Protein AF-A0A543BTP3-F1 (afdb_monomer_lite)

Organism: NCBI:txid1490222

Sequence (171 aa):
MMMDMTSGVTAIPPWQAMTEEQVDRWEEVLSTLAGMVPSDAARVVVDGERAHATVADRLAVRLEAAGRPCTRVACDAPVPEMPGTLTLADGHPAAGAWDVTIWLRTSQPASQDAEHDADIVLDLHDGTWPMIRHVALRLAGAGDWYVAESRAFFAAPERPRAPDPAPPREP

pLDDT: mean 80.27, std 15.24, range [37.66, 96.69]

Structure (mmCIF, N/CA/C/O backbone):
data_AF-A0A543BTP3-F1
#
_entry.id   AF-A0A543BTP3-F1
#
loop_
_atom_site.group_PDB
_atom_site.id
_atom_site.type_symbol
_atom_site.label_atom_id
_atom_site.label_alt_id
_atom_site.label_comp_id
_atom_site.label_asym_id
_atom_site.label_entity_id
_atom_site.label_seq_id
_atom_site.pdbx_PDB_ins_code
_atom_site.Cartn_x
_atom_site.Cartn_y
_atom_site.Cartn_z
_atom_site.occupancy
_atom_site.B_iso_or_equiv
_atom_site.auth_seq_id
_atom_site.auth_comp_id
_atom_site.auth_asym_id
_atom_site.auth_atom_id
_atom_site.pdbx_PDB_model_num
ATOM 1 N N . MET A 1 1 ? 24.582 -6.717 -35.047 1.00 44.38 1 MET A N 1
ATOM 2 C CA . MET A 1 1 ? 24.650 -5.882 -33.833 1.00 44.38 1 MET A CA 1
ATOM 3 C C . MET A 1 1 ? 23.212 -5.558 -33.462 1.00 44.38 1 MET A C 1
ATOM 5 O O . MET A 1 1 ? 22.633 -4.651 -34.040 1.00 44.38 1 MET A O 1
ATOM 9 N N . MET A 1 2 ? 22.581 -6.427 -32.668 1.00 37.66 2 MET A N 1
ATOM 10 C CA . MET A 1 2 ? 21.205 -6.222 -32.206 1.00 37.66 2 MET A CA 1
ATOM 11 C C . MET A 1 2 ? 21.243 -5.163 -31.111 1.00 37.66 2 MET A C 1
ATOM 13 O O . MET A 1 2 ? 22.028 -5.286 -30.175 1.00 37.66 2 MET A O 1
ATOM 17 N N . MET A 1 3 ? 20.445 -4.111 -31.268 1.00 38.62 3 MET A N 1
ATOM 18 C CA . MET A 1 3 ? 20.176 -3.180 -30.185 1.00 38.62 3 MET A CA 1
ATOM 19 C C . MET A 1 3 ? 19.330 -3.915 -29.151 1.00 38.62 3 MET A C 1
ATOM 21 O O . MET A 1 3 ? 18.193 -4.291 -29.429 1.00 38.62 3 MET A O 1
ATOM 25 N N . ASP A 1 4 ? 19.927 -4.141 -27.988 1.00 40.22 4 ASP A N 1
ATOM 26 C CA . ASP A 1 4 ? 19.246 -4.542 -26.767 1.00 40.22 4 ASP A CA 1
ATOM 27 C C . ASP A 1 4 ? 18.282 -3.405 -26.396 1.00 40.22 4 ASP A C 1
ATOM 29 O O . ASP A 1 4 ? 18.662 -2.402 -25.787 1.00 40.22 4 ASP A O 1
ATOM 33 N N . MET A 1 5 ? 17.040 -3.496 -26.875 1.00 39.69 5 MET A N 1
ATOM 34 C CA . MET A 1 5 ? 15.942 -2.679 -26.374 1.00 39.69 5 MET A CA 1
ATOM 35 C C . MET A 1 5 ? 15.597 -3.217 -24.989 1.00 39.69 5 MET A C 1
ATOM 37 O O . MET A 1 5 ? 14.630 -3.954 -24.815 1.00 39.69 5 MET A O 1
ATOM 41 N N . THR A 1 6 ? 16.406 -2.852 -23.997 1.00 43.91 6 THR A N 1
ATOM 42 C CA . THR A 1 6 ? 16.012 -2.898 -22.592 1.00 43.91 6 THR A CA 1
ATOM 43 C C . THR A 1 6 ? 14.847 -1.926 -22.440 1.00 43.91 6 THR A C 1
ATOM 45 O O . THR A 1 6 ? 15.019 -0.750 -22.132 1.00 43.91 6 THR A O 1
ATOM 48 N N . SER A 1 7 ? 13.635 -2.400 -22.749 1.00 45.19 7 SER A N 1
ATOM 49 C CA . SER A 1 7 ? 12.392 -1.746 -22.364 1.00 45.19 7 SER A CA 1
ATOM 50 C C . SER A 1 7 ? 12.517 -1.434 -20.882 1.00 45.19 7 SER A C 1
ATOM 52 O O . SER A 1 7 ? 12.580 -2.351 -20.066 1.00 45.19 7 SER A O 1
ATOM 54 N N . GLY A 1 8 ? 12.673 -0.146 -20.572 1.00 45.53 8 GLY A N 1
ATOM 55 C CA . GLY A 1 8 ? 12.966 0.353 -19.238 1.00 45.53 8 GLY A CA 1
ATOM 56 C C . GLY A 1 8 ? 11.925 -0.155 -18.258 1.00 45.53 8 GLY A C 1
ATOM 57 O O . GLY A 1 8 ? 10.799 0.332 -18.212 1.00 45.53 8 GLY A O 1
ATOM 58 N N . VAL A 1 9 ? 12.309 -1.176 -17.505 1.00 50.50 9 VAL A N 1
ATOM 59 C CA . VAL A 1 9 ? 11.589 -1.632 -16.329 1.00 50.50 9 VAL A CA 1
ATOM 60 C C . VAL A 1 9 ? 11.863 -0.576 -15.272 1.00 50.50 9 VAL A C 1
ATOM 62 O O . VAL A 1 9 ? 12.983 -0.489 -14.769 1.00 50.50 9 VAL A O 1
ATOM 65 N N . THR A 1 10 ? 10.881 0.268 -14.973 1.00 60.03 10 THR A N 1
ATOM 66 C CA . THR A 1 10 ? 11.040 1.298 -13.944 1.00 60.03 10 THR A CA 1
ATOM 67 C C . THR A 1 10 ? 11.037 0.615 -12.579 1.00 60.03 10 THR A C 1
ATOM 69 O O . THR A 1 10 ? 9.986 0.359 -11.998 1.00 60.03 10 THR A O 1
ATOM 72 N N . ALA A 1 11 ? 12.218 0.254 -12.077 1.00 78.69 11 ALA A N 1
ATOM 73 C CA . ALA A 1 11 ? 12.381 -0.133 -10.682 1.00 78.69 11 ALA A CA 1
ATOM 74 C C . ALA A 1 11 ? 11.882 1.012 -9.788 1.00 78.69 11 ALA A C 1
ATOM 76 O O . ALA A 1 11 ? 12.130 2.176 -10.100 1.00 78.69 11 ALA A O 1
ATOM 77 N N . ILE A 1 12 ? 11.197 0.696 -8.685 1.00 87.62 12 ILE A N 1
ATOM 78 C CA . ILE A 1 12 ? 10.823 1.707 -7.689 1.00 87.62 12 ILE A CA 1
ATOM 79 C C . ILE A 1 12 ? 12.124 2.273 -7.100 1.00 87.62 12 ILE A C 1
ATOM 81 O O . ILE A 1 12 ? 12.879 1.510 -6.487 1.00 87.62 12 ILE A O 1
ATOM 85 N N . PRO A 1 13 ? 12.422 3.574 -7.262 1.00 89.12 13 PRO A N 1
ATOM 86 C CA . PRO A 1 13 ? 13.624 4.134 -6.674 1.00 89.12 13 PRO A CA 1
ATOM 87 C C . PRO A 1 13 ? 13.525 4.176 -5.140 1.00 89.12 13 PRO A C 1
ATOM 89 O O . PRO A 1 13 ? 12.427 4.192 -4.568 1.00 89.12 13 PRO A O 1
ATOM 92 N N . PRO A 1 14 ? 14.665 4.200 -4.432 1.00 91.81 14 PRO A N 1
ATOM 93 C CA . PRO A 1 14 ? 14.660 4.472 -3.001 1.00 91.81 14 PRO A CA 1
ATOM 94 C C . PRO A 1 14 ? 14.106 5.881 -2.736 1.00 91.81 14 PRO A C 1
ATOM 96 O O . PRO A 1 14 ? 14.248 6.771 -3.575 1.00 91.81 14 PRO A O 1
ATOM 99 N N . TRP A 1 15 ? 13.509 6.097 -1.561 1.00 91.88 15 TRP A N 1
ATOM 100 C CA . TRP A 1 15 ? 12.876 7.372 -1.192 1.00 91.88 15 TRP A CA 1
ATOM 101 C C . TRP A 1 15 ? 13.794 8.586 -1.382 1.00 91.88 15 TRP A C 1
ATOM 103 O O . TRP A 1 15 ? 13.352 9.634 -1.828 1.00 91.88 15 TRP A O 1
ATOM 113 N N . GLN A 1 16 ? 15.092 8.432 -1.113 1.00 93.88 16 GLN A N 1
ATOM 114 C CA . GLN A 1 16 ? 16.085 9.507 -1.214 1.00 93.88 16 GLN A CA 1
ATOM 115 C C . GLN A 1 16 ? 16.365 9.960 -2.656 1.00 93.88 16 GLN A C 1
ATOM 117 O O . GLN A 1 16 ? 17.008 10.986 -2.855 1.00 93.88 16 GLN A O 1
ATOM 122 N N . ALA A 1 17 ? 15.943 9.179 -3.652 1.00 92.44 17 ALA A N 1
ATOM 123 C CA . ALA A 1 17 ? 16.086 9.501 -5.069 1.00 92.44 17 ALA A CA 1
ATOM 124 C C . ALA A 1 17 ? 14.788 10.051 -5.691 1.00 92.44 17 ALA A C 1
ATOM 126 O O . ALA A 1 17 ? 14.780 10.364 -6.880 1.00 92.44 17 ALA A O 1
ATOM 127 N N . MET A 1 18 ? 13.706 10.142 -4.913 1.00 93.94 18 MET A N 1
ATOM 128 C CA . MET A 1 18 ? 12.424 10.703 -5.339 1.00 93.94 18 MET A CA 1
ATOM 129 C C . MET A 1 18 ? 12.366 12.208 -5.048 1.00 93.94 18 MET A C 1
ATOM 131 O O . MET A 1 18 ? 12.991 12.695 -4.104 1.00 93.94 18 MET A O 1
ATOM 135 N N . THR A 1 19 ? 11.612 12.949 -5.858 1.00 95.06 19 THR A N 1
ATOM 136 C CA . THR A 1 19 ? 11.225 14.329 -5.537 1.00 95.06 19 THR A CA 1
ATOM 137 C C . THR A 1 19 ? 10.228 14.344 -4.378 1.00 95.06 19 THR A C 1
ATOM 139 O O . THR A 1 19 ? 9.576 13.338 -4.112 1.00 95.06 19 THR A O 1
ATOM 142 N N . GLU A 1 20 ? 10.067 15.488 -3.711 1.00 93.44 20 GLU A N 1
ATOM 143 C CA . GLU A 1 20 ? 9.066 15.643 -2.641 1.00 93.44 20 GLU A CA 1
ATOM 144 C C . GLU A 1 20 ? 7.659 15.275 -3.131 1.00 93.44 20 GLU A C 1
ATOM 146 O O . GLU A 1 20 ? 6.978 14.482 -2.497 1.00 93.44 20 GLU A O 1
ATOM 151 N N . GLU A 1 21 ? 7.276 15.725 -4.327 1.00 92.44 21 GLU A N 1
ATOM 152 C CA . GLU A 1 21 ? 5.978 15.397 -4.931 1.00 92.44 21 GLU A CA 1
ATOM 153 C C . GLU A 1 21 ? 5.789 13.887 -5.167 1.00 92.44 21 GLU A C 1
ATOM 155 O O . GLU A 1 21 ? 4.712 13.339 -4.939 1.00 92.44 21 GLU A O 1
ATOM 160 N N . GLN A 1 22 ? 6.843 13.184 -5.593 1.00 93.31 22 GLN A N 1
ATOM 161 C CA . GLN A 1 22 ? 6.810 11.729 -5.767 1.00 93.31 22 GLN A CA 1
ATOM 162 C C . GLN A 1 22 ? 6.705 11.003 -4.420 1.00 93.31 22 GLN A C 1
ATOM 164 O O . GLN A 1 22 ? 6.011 9.988 -4.323 1.00 93.31 22 GLN A O 1
ATOM 169 N N . VAL A 1 23 ? 7.382 11.509 -3.383 1.00 95.38 23 VAL A N 1
ATOM 170 C CA . VAL A 1 23 ? 7.271 10.983 -2.017 1.00 95.38 23 VAL A CA 1
ATOM 171 C C . VAL A 1 23 ? 5.849 11.176 -1.496 1.00 95.38 23 VAL A C 1
ATOM 173 O O . VAL A 1 23 ? 5.226 10.190 -1.104 1.00 95.38 23 VAL A O 1
ATOM 176 N N . ASP A 1 24 ? 5.311 12.393 -1.580 1.00 94.06 24 ASP A N 1
ATOM 177 C CA . ASP A 1 24 ? 3.950 12.733 -1.153 1.00 94.06 24 ASP A CA 1
ATOM 178 C C . ASP A 1 24 ? 2.918 11.839 -1.844 1.00 94.06 24 ASP A C 1
ATOM 180 O O . ASP A 1 24 ? 2.017 11.289 -1.203 1.00 94.06 24 ASP A O 1
ATOM 184 N N . ARG A 1 25 ? 3.083 11.617 -3.154 1.00 94.12 25 ARG A N 1
ATOM 185 C CA . ARG A 1 25 ? 2.191 10.745 -3.916 1.00 94.12 25 ARG A CA 1
ATOM 186 C C . ARG A 1 25 ? 2.225 9.306 -3.410 1.00 94.12 25 ARG A C 1
ATOM 188 O O . ARG A 1 25 ? 1.187 8.663 -3.247 1.00 94.12 25 ARG A O 1
ATOM 195 N N . TRP A 1 26 ? 3.416 8.778 -3.169 1.00 95.50 26 TRP A N 1
ATOM 196 C CA . TRP A 1 26 ? 3.575 7.446 -2.605 1.00 95.50 26 TRP A CA 1
ATOM 197 C C . TRP A 1 26 ? 2.964 7.336 -1.200 1.00 95.50 26 TRP A C 1
ATOM 199 O O . TRP A 1 26 ? 2.311 6.335 -0.903 1.00 95.50 26 TRP A O 1
ATOM 209 N N . GLU A 1 27 ? 3.146 8.339 -0.339 1.00 95.44 27 GLU A N 1
ATOM 210 C CA . GLU A 1 27 ? 2.549 8.370 1.000 1.00 95.44 27 GLU A CA 1
ATOM 211 C C . GLU A 1 27 ? 1.017 8.397 0.949 1.00 95.44 27 GLU A C 1
ATOM 213 O O . GLU A 1 27 ? 0.365 7.656 1.693 1.00 95.44 27 GLU A O 1
ATOM 218 N N . GLU A 1 28 ? 0.436 9.185 0.042 1.00 94.19 28 GLU A N 1
ATOM 219 C CA . GLU A 1 28 ? -1.009 9.249 -0.193 1.00 94.19 28 GLU A CA 1
ATOM 220 C C . GLU A 1 28 ? -1.570 7.879 -0.598 1.00 94.19 28 GLU A C 1
ATOM 222 O O . GLU A 1 28 ? -2.533 7.394 0.009 1.00 94.19 28 GLU A O 1
ATOM 227 N N . VAL A 1 29 ? -0.942 7.215 -1.575 1.00 94.62 29 VAL A N 1
ATOM 228 C CA . VAL A 1 29 ? -1.347 5.872 -2.016 1.00 94.62 29 VAL A CA 1
ATOM 229 C C . VAL A 1 29 ? -1.241 4.873 -0.875 1.00 94.62 29 VAL A C 1
ATOM 231 O O . VAL A 1 29 ? -2.203 4.163 -0.596 1.00 94.62 29 VAL A O 1
ATOM 234 N N . LEU A 1 30 ? -0.105 4.819 -0.176 1.00 95.88 30 LEU A N 1
ATOM 235 C CA . LEU A 1 30 ? 0.093 3.874 0.926 1.00 95.88 30 LEU A CA 1
ATOM 236 C C . LEU A 1 30 ? -0.901 4.118 2.064 1.00 95.88 30 LEU A C 1
ATOM 238 O O . LEU A 1 30 ? -1.406 3.164 2.654 1.00 95.88 30 LEU A O 1
ATOM 242 N N . SER A 1 31 ? -1.207 5.381 2.371 1.00 93.75 31 SER A N 1
ATOM 243 C CA . SER A 1 31 ? -2.226 5.741 3.356 1.00 93.75 31 SER A CA 1
ATOM 244 C C . SER A 1 31 ? -3.614 5.275 2.930 1.00 93.75 31 SER A C 1
ATOM 246 O O . SER A 1 31 ? -4.365 4.751 3.752 1.00 93.75 31 SER A O 1
ATOM 248 N N . THR A 1 32 ? -3.940 5.440 1.651 1.00 92.44 32 THR A N 1
ATOM 249 C CA . THR A 1 32 ? -5.209 4.993 1.073 1.00 92.44 32 THR A CA 1
ATOM 250 C C . THR A 1 32 ? -5.322 3.470 1.134 1.00 92.44 32 THR A C 1
ATOM 252 O O . THR A 1 32 ? -6.312 2.956 1.649 1.00 92.44 32 THR A O 1
ATOM 255 N N . LEU A 1 33 ? -4.279 2.743 0.720 1.00 93.69 33 LEU A N 1
ATOM 256 C CA . LEU A 1 33 ? -4.218 1.282 0.813 1.00 93.69 33 LEU A CA 1
ATOM 257 C C . LEU A 1 33 ? -4.375 0.803 2.261 1.00 93.69 33 LEU A C 1
ATOM 259 O O . LEU A 1 33 ? -5.209 -0.054 2.531 1.00 93.69 33 LEU A O 1
ATOM 263 N N . ALA A 1 34 ? -3.634 1.385 3.208 1.00 93.38 34 ALA A N 1
ATOM 264 C CA . ALA A 1 34 ? -3.731 1.019 4.620 1.00 93.38 34 ALA A CA 1
ATOM 265 C C . ALA A 1 34 ? -5.140 1.253 5.198 1.00 93.38 34 ALA A C 1
ATOM 267 O O . ALA A 1 34 ? -5.600 0.454 6.014 1.00 93.38 34 ALA A O 1
ATOM 268 N N . GLY A 1 35 ? -5.827 2.313 4.757 1.00 91.44 35 GLY A N 1
ATOM 269 C CA . GLY A 1 35 ? -7.215 2.604 5.128 1.00 91.44 35 GLY A CA 1
ATOM 270 C C . G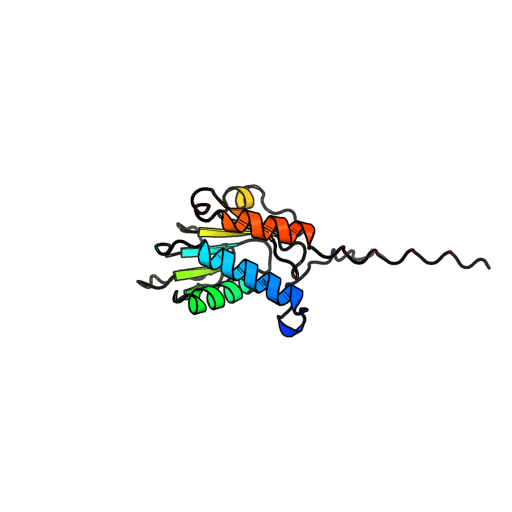LY A 1 35 ? -8.248 1.672 4.485 1.00 91.44 35 GLY A C 1
ATOM 271 O O . GLY A 1 35 ? -9.317 1.474 5.057 1.00 91.44 35 GLY A O 1
ATOM 272 N N . MET A 1 36 ? -7.936 1.078 3.328 1.00 91.00 36 MET A N 1
ATOM 273 C CA . MET A 1 36 ? -8.802 0.105 2.648 1.00 91.00 36 MET A CA 1
ATOM 274 C C . MET A 1 36 ? -8.721 -1.295 3.240 1.00 91.00 36 MET A C 1
ATOM 276 O O . MET A 1 36 ? -9.672 -2.061 3.098 1.00 91.00 36 MET A O 1
ATOM 280 N N . VAL A 1 37 ? -7.601 -1.656 3.872 1.00 91.06 37 VAL A N 1
ATOM 281 C CA . VAL A 1 37 ? -7.469 -2.972 4.497 1.00 91.06 37 VAL A CA 1
ATOM 282 C C . VAL A 1 37 ? -8.447 -3.047 5.681 1.00 91.06 37 VAL A C 1
ATOM 284 O O . VAL A 1 37 ? -8.251 -2.316 6.657 1.00 91.06 37 VAL A O 1
ATOM 287 N N . PRO A 1 38 ? -9.447 -3.949 5.668 1.00 89.81 38 PRO A N 1
ATOM 288 C CA . PRO A 1 38 ? -10.414 -4.073 6.756 1.00 89.81 38 PRO A CA 1
ATOM 289 C C . PRO A 1 38 ? -9.735 -4.324 8.105 1.00 89.81 38 PRO A C 1
ATOM 291 O O . PRO A 1 38 ? -8.667 -4.940 8.168 1.00 89.81 38 PRO A O 1
ATOM 294 N N . SER A 1 39 ? -10.327 -3.843 9.198 1.00 87.06 39 SER A N 1
ATOM 295 C CA . SER A 1 39 ? -9.754 -4.002 10.544 1.00 87.06 39 SER A CA 1
ATOM 296 C C . SER A 1 39 ? -9.758 -5.453 11.029 1.00 87.06 39 SER A C 1
ATOM 298 O O . SER A 1 39 ? -8.916 -5.819 11.847 1.00 87.06 39 SER A O 1
ATOM 300 N N . ASP A 1 40 ? -10.671 -6.270 10.507 1.00 87.75 40 ASP A N 1
ATOM 301 C CA . ASP A 1 40 ? -10.788 -7.709 10.736 1.00 87.75 40 ASP A CA 1
ATOM 302 C C . ASP A 1 40 ? -9.955 -8.555 9.760 1.00 87.75 40 ASP A C 1
ATOM 304 O O . ASP A 1 40 ? -9.827 -9.761 9.970 1.00 87.75 40 ASP A O 1
ATOM 308 N N . ALA A 1 41 ? -9.339 -7.945 8.739 1.00 87.69 41 ALA A N 1
ATOM 309 C CA . ALA A 1 41 ? -8.437 -8.650 7.835 1.00 87.69 41 ALA A CA 1
ATOM 310 C C . ALA A 1 41 ? -7.178 -9.116 8.580 1.00 87.69 41 ALA A C 1
ATOM 312 O O . ALA A 1 41 ? -6.443 -8.315 9.173 1.00 87.69 41 ALA A O 1
ATOM 313 N N . ALA A 1 42 ? -6.914 -10.416 8.500 1.00 89.44 42 ALA A N 1
ATOM 314 C CA . ALA A 1 42 ? -5.763 -11.076 9.094 1.00 89.44 42 ALA A CA 1
ATOM 315 C C . ALA A 1 42 ? -4.643 -11.320 8.073 1.00 89.44 42 ALA A C 1
ATOM 317 O O . ALA A 1 42 ? -3.481 -11.433 8.465 1.00 89.44 42 ALA A O 1
ATOM 318 N N . ARG A 1 43 ? -4.967 -11.419 6.779 1.00 91.31 43 ARG A N 1
ATOM 319 C CA . ARG A 1 43 ? -4.030 -11.800 5.715 1.00 91.31 43 ARG A CA 1
ATOM 320 C C . ARG A 1 43 ? -4.163 -10.895 4.496 1.00 91.31 43 ARG A C 1
ATOM 322 O O . ARG A 1 43 ? -5.199 -10.873 3.836 1.00 91.31 43 ARG A O 1
ATOM 329 N N . VAL A 1 44 ? -3.079 -10.203 4.168 1.00 93.81 44 VAL A N 1
ATOM 330 C CA . VAL A 1 44 ? -2.943 -9.370 2.970 1.00 93.81 44 VAL A CA 1
ATOM 331 C C . VAL A 1 44 ? -1.776 -9.887 2.144 1.00 93.81 44 VAL A C 1
ATOM 333 O O . VAL A 1 44 ? -0.720 -10.195 2.696 1.00 93.81 44 VAL A O 1
ATOM 336 N N . VAL A 1 45 ? -1.947 -9.955 0.829 1.00 93.50 45 VAL A N 1
ATOM 337 C CA . VAL A 1 45 ? -0.864 -10.273 -0.106 1.00 93.50 45 VAL A CA 1
ATOM 338 C C . VAL A 1 45 ? -0.685 -9.143 -1.107 1.00 93.50 45 VAL A C 1
ATOM 340 O O . VAL A 1 45 ? -1.661 -8.601 -1.626 1.00 93.50 45 VAL A O 1
ATOM 343 N N . VAL A 1 46 ? 0.573 -8.792 -1.364 1.00 93.69 46 VAL A N 1
ATOM 344 C CA . VAL A 1 46 ? 0.978 -7.943 -2.483 1.00 93.69 46 VAL A CA 1
ATOM 345 C C . VAL A 1 46 ? 1.625 -8.835 -3.532 1.00 93.69 46 VAL A C 1
ATOM 347 O O . VAL A 1 46 ? 2.736 -9.318 -3.333 1.00 93.69 46 VAL A O 1
ATOM 350 N N . ASP A 1 47 ? 0.936 -9.049 -4.642 1.00 89.75 47 ASP A N 1
ATOM 351 C CA . ASP A 1 47 ? 1.393 -9.890 -5.749 1.00 89.75 47 ASP A CA 1
ATOM 352 C C . ASP A 1 47 ? 1.583 -9.046 -7.018 1.00 89.75 47 ASP A C 1
ATOM 354 O O . ASP A 1 47 ? 1.226 -7.871 -7.059 1.00 89.75 47 ASP A O 1
ATOM 358 N N . GLY A 1 48 ? 2.176 -9.621 -8.055 1.00 83.00 48 GLY A N 1
ATOM 359 C CA . GLY A 1 48 ? 2.440 -8.978 -9.333 1.00 83.00 48 GLY A CA 1
ATOM 360 C C . GLY A 1 48 ? 3.908 -9.046 -9.739 1.00 83.00 48 GLY A C 1
ATOM 361 O O . GLY A 1 48 ? 4.810 -9.412 -8.969 1.00 83.00 48 GLY A O 1
ATOM 362 N N . GLU A 1 49 ? 4.161 -8.703 -11.000 1.00 72.00 49 GLU A N 1
ATOM 363 C CA . GLU A 1 49 ? 5.501 -8.801 -11.566 1.00 72.00 49 GLU A CA 1
ATOM 364 C C . GLU A 1 49 ? 6.425 -7.719 -11.003 1.00 72.00 49 GLU A C 1
ATOM 366 O O . GLU A 1 49 ? 6.319 -6.544 -11.356 1.00 72.00 49 GLU A O 1
ATOM 371 N N . ARG A 1 50 ? 7.411 -8.164 -10.210 1.00 77.62 50 ARG A N 1
ATOM 372 C CA . ARG A 1 50 ? 8.460 -7.346 -9.575 1.00 77.62 50 ARG A CA 1
ATOM 373 C C . ARG A 1 50 ? 7.909 -6.346 -8.550 1.00 77.62 50 ARG A C 1
ATOM 375 O O . ARG A 1 50 ? 6.717 -6.111 -8.439 1.00 77.62 50 ARG A O 1
ATOM 382 N N . ALA A 1 51 ? 8.815 -5.776 -7.755 1.00 86.62 51 ALA A N 1
ATOM 383 C CA . ALA A 1 51 ? 8.543 -4.725 -6.769 1.00 86.62 51 ALA A CA 1
ATOM 384 C C . ALA A 1 51 ? 7.547 -5.053 -5.629 1.00 86.62 51 ALA A C 1
ATOM 386 O O . ALA A 1 51 ? 7.428 -4.241 -4.711 1.00 86.62 51 ALA A O 1
ATOM 387 N N . HIS A 1 52 ? 6.916 -6.235 -5.615 1.00 89.62 52 HIS A N 1
ATOM 388 C CA . HIS A 1 52 ? 6.010 -6.688 -4.550 1.00 89.62 52 HIS A CA 1
ATOM 389 C C . HIS A 1 52 ? 6.637 -6.592 -3.161 1.00 89.62 52 HIS A C 1
ATOM 391 O O . HIS A 1 52 ? 6.019 -6.031 -2.263 1.00 89.62 52 HIS A O 1
ATOM 397 N N . ALA A 1 53 ? 7.893 -7.018 -3.003 1.00 90.81 53 ALA A N 1
ATOM 398 C CA . ALA A 1 53 ? 8.601 -6.913 -1.730 1.00 90.81 53 ALA A CA 1
ATOM 399 C C . ALA A 1 53 ? 8.732 -5.450 -1.272 1.00 90.81 53 ALA A C 1
ATOM 401 O O . ALA A 1 53 ? 8.415 -5.121 -0.135 1.00 90.81 53 ALA A O 1
ATOM 402 N N . THR A 1 54 ? 9.112 -4.542 -2.178 1.00 93.00 54 THR A N 1
ATOM 403 C CA . THR A 1 54 ? 9.257 -3.111 -1.868 1.00 93.00 54 THR A CA 1
ATOM 404 C C . THR A 1 54 ? 7.928 -2.462 -1.496 1.00 93.00 54 THR A C 1
ATOM 406 O O . THR A 1 54 ? 7.875 -1.680 -0.547 1.00 93.00 54 THR A O 1
ATOM 409 N N . VAL A 1 55 ? 6.852 -2.764 -2.226 1.00 94.44 55 VAL A N 1
ATOM 410 C CA . VAL A 1 55 ? 5.520 -2.232 -1.911 1.00 94.44 55 VAL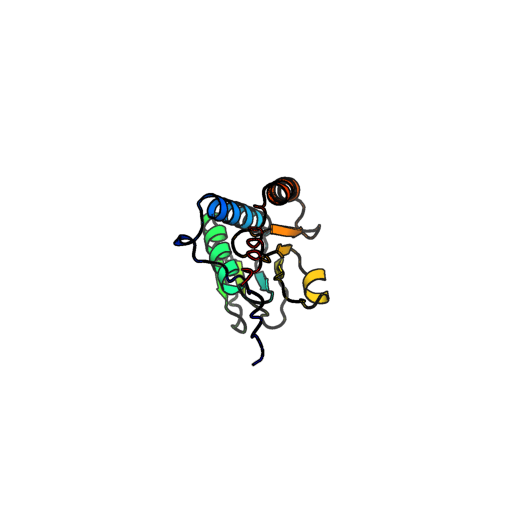 A CA 1
ATOM 411 C C . VAL A 1 55 ? 5.021 -2.787 -0.585 1.00 94.44 55 VAL A C 1
ATOM 413 O O . VAL A 1 55 ? 4.529 -2.021 0.238 1.00 94.44 55 VAL A O 1
ATOM 416 N N . ALA A 1 56 ? 5.186 -4.087 -0.347 1.00 95.06 56 ALA A N 1
ATOM 417 C CA . ALA A 1 56 ? 4.776 -4.717 0.896 1.00 95.06 56 ALA A CA 1
ATOM 418 C C . ALA A 1 56 ? 5.563 -4.178 2.101 1.00 95.06 56 ALA A C 1
ATOM 420 O O . ALA A 1 56 ? 4.967 -3.896 3.135 1.00 95.06 56 ALA A O 1
ATOM 421 N N . ASP A 1 57 ? 6.867 -3.930 1.971 1.00 95.31 57 ASP A N 1
ATOM 422 C CA . ASP A 1 57 ? 7.659 -3.310 3.040 1.00 95.31 57 ASP A CA 1
ATOM 423 C C . ASP A 1 57 ? 7.173 -1.889 3.354 1.00 95.31 57 ASP A C 1
ATOM 425 O O . ASP A 1 57 ? 6.953 -1.541 4.515 1.00 95.31 57 ASP A O 1
ATOM 429 N N . ARG A 1 58 ? 6.935 -1.072 2.320 1.00 96.69 58 ARG A N 1
ATOM 430 C CA . ARG A 1 58 ? 6.393 0.285 2.491 1.00 96.69 58 ARG A CA 1
ATOM 431 C C . ARG A 1 58 ? 4.990 0.268 3.108 1.00 96.69 58 ARG A C 1
ATOM 433 O O . ARG A 1 58 ? 4.687 1.097 3.965 1.00 96.69 58 ARG A O 1
ATOM 440 N N . LEU A 1 59 ? 4.146 -0.678 2.701 1.00 96.56 59 LEU A N 1
ATOM 441 C CA . LEU A 1 59 ? 2.795 -0.837 3.230 1.00 96.56 59 LEU A CA 1
ATOM 442 C C . LEU A 1 59 ? 2.803 -1.314 4.688 1.00 96.56 59 LEU A C 1
ATOM 444 O O . LEU A 1 59 ? 2.024 -0.791 5.479 1.00 96.56 59 LEU A O 1
ATOM 448 N N . ALA A 1 60 ? 3.695 -2.232 5.074 1.00 96.25 60 ALA A N 1
ATOM 449 C CA . ALA A 1 60 ? 3.839 -2.646 6.472 1.00 96.25 60 ALA A CA 1
ATOM 450 C C . ALA A 1 60 ? 4.195 -1.471 7.379 1.00 96.25 60 ALA A C 1
ATOM 452 O O . ALA A 1 60 ? 3.525 -1.273 8.389 1.00 96.25 60 ALA A O 1
ATOM 453 N N . VAL A 1 61 ? 5.168 -0.641 6.985 1.00 96.25 61 VAL A N 1
ATOM 454 C CA . VAL A 1 61 ? 5.512 0.576 7.740 1.00 96.25 61 VAL A CA 1
ATOM 455 C C . VAL A 1 61 ? 4.280 1.469 7.914 1.00 96.25 61 VAL A C 1
ATOM 457 O O . VAL A 1 61 ? 4.037 2.002 8.999 1.00 96.25 61 VAL A O 1
ATOM 460 N N . ARG A 1 62 ? 3.461 1.616 6.865 1.00 96.06 62 ARG A N 1
ATOM 461 C CA . ARG A 1 62 ? 2.259 2.451 6.932 1.00 96.06 62 ARG A CA 1
ATOM 462 C C . ARG A 1 62 ? 1.165 1.857 7.820 1.00 96.06 62 ARG A C 1
ATOM 464 O O . ARG A 1 62 ? 0.533 2.602 8.567 1.00 96.06 62 ARG A O 1
ATOM 471 N N . LEU A 1 63 ? 0.949 0.546 7.758 1.00 94.81 63 LEU A N 1
ATOM 472 C CA . LEU A 1 63 ? -0.005 -0.168 8.606 1.00 94.81 63 LEU A CA 1
ATOM 473 C C . LEU A 1 63 ? 0.409 -0.108 10.084 1.00 94.81 63 LEU A C 1
ATOM 475 O O . LEU A 1 63 ? -0.424 0.201 10.936 1.00 94.81 63 LEU A O 1
ATOM 479 N N . GLU A 1 64 ? 1.694 -0.300 10.388 1.00 94.75 64 GLU A N 1
ATOM 480 C CA . GLU A 1 64 ? 2.229 -0.151 11.745 1.00 94.75 64 GLU A CA 1
ATOM 481 C C . GLU A 1 64 ? 2.022 1.269 12.280 1.00 94.75 64 GLU A C 1
ATOM 483 O O . GLU A 1 64 ? 1.526 1.443 13.395 1.00 94.75 64 GLU A O 1
ATOM 488 N N . ALA A 1 65 ? 2.305 2.292 11.466 1.00 94.31 65 ALA A N 1
ATOM 489 C CA . ALA A 1 65 ? 2.047 3.688 11.818 1.00 94.31 65 ALA A CA 1
ATOM 490 C C . ALA A 1 65 ? 0.551 3.987 12.044 1.00 94.31 65 ALA A C 1
ATOM 492 O O . ALA A 1 65 ? 0.212 4.887 12.811 1.00 94.31 65 ALA A O 1
ATOM 493 N N . ALA A 1 66 ? -0.346 3.223 11.414 1.00 91.81 66 ALA A N 1
ATOM 494 C CA . ALA A 1 66 ? -1.790 3.281 11.636 1.00 91.81 66 ALA A CA 1
ATOM 495 C C . ALA A 1 66 ? -2.256 2.463 12.862 1.00 91.81 66 ALA A C 1
ATOM 497 O O . ALA A 1 66 ? -3.458 2.329 13.093 1.00 91.81 66 ALA A O 1
ATOM 498 N N . GLY A 1 67 ? -1.330 1.912 13.655 1.00 93.31 67 GLY A N 1
ATOM 499 C CA . GLY A 1 67 ? -1.636 1.125 14.850 1.00 93.31 67 GLY A CA 1
ATOM 500 C C . GLY A 1 67 ? -1.999 -0.32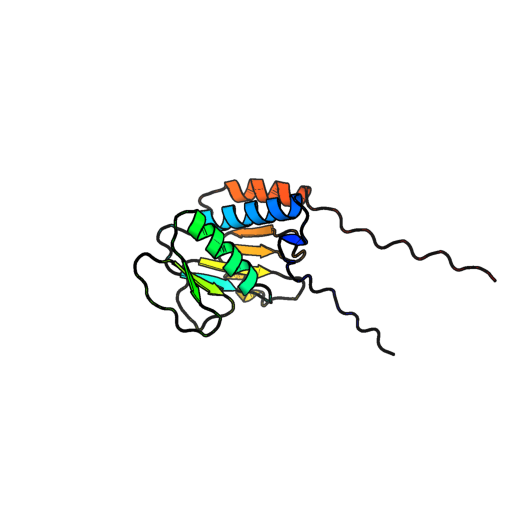9 14.559 1.00 93.31 67 GLY A C 1
ATOM 501 O O . GLY A 1 67 ? -2.619 -0.978 15.400 1.00 93.31 67 GLY A O 1
ATOM 502 N N . ARG A 1 68 ? -1.631 -0.849 13.381 1.00 92.31 68 ARG A N 1
ATOM 503 C CA . ARG A 1 68 ? -1.857 -2.243 12.988 1.00 92.31 68 ARG A CA 1
ATOM 504 C C . ARG A 1 68 ? -0.534 -3.005 12.939 1.00 92.31 68 ARG A C 1
ATOM 506 O O . ARG A 1 68 ? 0.191 -2.882 11.952 1.00 92.31 68 ARG A O 1
ATOM 513 N N . PRO A 1 69 ? -0.210 -3.802 13.971 1.00 92.50 69 PRO A N 1
ATOM 514 C CA . PRO A 1 69 ? 0.978 -4.645 13.956 1.00 92.50 69 PRO A CA 1
ATOM 515 C C . PRO A 1 69 ? 0.969 -5.571 12.740 1.00 92.50 69 PRO A C 1
ATOM 517 O O . PRO A 1 69 ? -0.041 -6.230 12.469 1.00 92.50 69 PRO A O 1
ATOM 520 N N . CYS A 1 70 ? 2.092 -5.622 12.027 1.00 91.25 70 CYS A N 1
ATOM 521 C CA . CYS A 1 70 ? 2.250 -6.425 10.823 1.00 91.25 70 CYS A CA 1
ATOM 522 C C . CYS A 1 70 ? 3.390 -7.431 10.984 1.00 91.25 70 CYS A C 1
ATOM 524 O O . CYS A 1 70 ? 4.430 -7.133 11.561 1.00 91.25 70 CYS A O 1
ATOM 526 N N . THR A 1 71 ? 3.211 -8.632 10.444 1.00 92.00 71 THR A N 1
ATOM 527 C CA . THR A 1 71 ? 4.286 -9.605 10.242 1.00 92.00 71 THR A CA 1
ATOM 528 C C . THR A 1 71 ? 4.514 -9.768 8.752 1.00 92.00 71 THR A C 1
ATOM 530 O O . THR A 1 71 ? 3.595 -10.123 8.010 1.00 92.00 71 THR A O 1
ATOM 533 N N . ARG A 1 72 ? 5.744 -9.498 8.313 1.00 91.81 72 ARG A N 1
ATOM 534 C CA . ARG A 1 72 ? 6.160 -9.677 6.922 1.00 91.81 72 ARG A CA 1
ATOM 535 C C . ARG A 1 72 ? 6.491 -11.139 6.654 1.00 91.81 72 ARG A C 1
ATOM 537 O O . ARG A 1 72 ? 7.225 -11.763 7.417 1.00 91.81 72 ARG A O 1
ATOM 544 N N . VAL A 1 73 ? 5.963 -11.659 5.552 1.00 89.06 73 VAL A N 1
ATOM 545 C CA . VAL A 1 73 ? 6.227 -13.017 5.069 1.00 89.06 73 VAL A CA 1
ATOM 546 C C . VAL A 1 73 ? 6.661 -12.916 3.613 1.00 89.06 73 VAL A C 1
ATOM 548 O O . VAL A 1 73 ? 5.929 -12.384 2.786 1.00 89.06 73 VAL A O 1
ATOM 551 N N . ALA A 1 74 ? 7.864 -13.393 3.307 1.00 83.12 74 ALA A N 1
ATOM 552 C CA . ALA A 1 74 ? 8.350 -13.438 1.931 1.00 83.12 74 ALA A CA 1
ATOM 553 C C . ALA A 1 74 ? 7.646 -14.547 1.133 1.00 83.12 74 ALA A C 1
ATOM 555 O O . ALA A 1 74 ? 7.099 -15.488 1.717 1.00 83.12 74 ALA A O 1
ATOM 556 N N . CYS A 1 75 ? 7.719 -14.461 -0.196 1.00 73.00 75 CYS A N 1
ATOM 557 C CA . CYS A 1 75 ? 7.250 -15.507 -1.104 1.00 73.00 75 CYS A CA 1
ATOM 558 C C . CYS A 1 75 ? 7.728 -16.903 -0.649 1.00 73.00 75 CYS A C 1
ATOM 560 O O . CYS A 1 75 ? 8.877 -17.076 -0.239 1.00 73.00 75 CYS A O 1
ATOM 562 N N . ASP A 1 76 ? 6.823 -17.885 -0.697 1.00 70.50 76 ASP A N 1
ATOM 563 C CA . ASP A 1 76 ? 7.039 -19.294 -0.322 1.00 70.50 76 ASP A CA 1
ATOM 564 C C . ASP A 1 76 ? 7.349 -19.588 1.158 1.00 70.50 76 ASP A C 1
ATOM 566 O O . ASP A 1 76 ? 7.508 -20.753 1.536 1.00 70.50 76 ASP A O 1
ATOM 570 N N . ALA A 1 77 ? 7.391 -18.574 2.028 1.00 75.31 77 ALA A N 1
ATOM 571 C CA . ALA A 1 77 ? 7.526 -18.801 3.460 1.00 75.31 77 ALA A CA 1
ATOM 572 C C . ALA A 1 77 ? 6.179 -19.220 4.087 1.00 75.31 77 ALA A C 1
ATOM 574 O O . ALA A 1 77 ? 5.117 -18.723 3.701 1.00 75.31 77 ALA A O 1
ATOM 575 N N . PRO A 1 78 ? 6.190 -20.128 5.080 1.00 72.69 78 PRO A N 1
ATOM 576 C CA . PRO A 1 78 ? 4.980 -20.484 5.804 1.00 72.69 78 PRO A CA 1
ATOM 577 C C . PRO A 1 78 ? 4.422 -19.260 6.536 1.00 72.69 78 PRO A C 1
ATOM 579 O O . PRO A 1 78 ? 5.153 -18.551 7.227 1.00 72.69 78 PRO A O 1
ATOM 582 N N . VAL A 1 79 ? 3.114 -19.039 6.403 1.00 73.19 79 VAL A N 1
ATOM 583 C CA . VAL A 1 79 ? 2.403 -17.953 7.083 1.00 73.19 79 VAL A CA 1
ATOM 584 C C . VAL A 1 79 ? 2.256 -18.299 8.571 1.00 73.19 79 VAL A C 1
ATOM 586 O O . VAL A 1 79 ? 1.574 -19.276 8.892 1.00 73.19 79 VAL A O 1
ATOM 589 N N . PRO A 1 80 ? 2.871 -17.538 9.494 1.00 72.12 80 PRO A N 1
ATOM 590 C CA . PRO A 1 80 ? 2.668 -17.749 10.918 1.00 72.12 80 PRO A CA 1
ATOM 591 C C . PRO A 1 80 ? 1.268 -17.270 11.321 1.00 72.12 80 PRO A C 1
ATOM 593 O O . PRO A 1 80 ? 0.844 -16.173 10.966 1.00 72.12 80 PRO A O 1
ATOM 596 N N . GLU A 1 81 ? 0.546 -18.068 12.106 1.00 72.12 81 GLU A N 1
ATOM 597 C CA . GLU A 1 81 ? -0.709 -17.621 12.710 1.00 72.12 81 GLU A CA 1
ATOM 598 C C . GLU A 1 81 ? -0.412 -16.873 14.011 1.00 72.12 81 GLU A C 1
ATOM 600 O O . GLU A 1 81 ? -0.086 -17.472 15.037 1.00 72.12 81 GLU A O 1
ATOM 605 N N . MET A 1 82 ? -0.509 -15.544 13.958 1.00 76.44 82 MET A N 1
ATOM 606 C CA . MET A 1 82 ? -0.325 -14.669 15.113 1.00 76.44 82 MET A CA 1
ATOM 607 C C . MET A 1 82 ? -1.615 -13.896 15.412 1.00 76.44 82 MET A C 1
ATOM 609 O O . MET A 1 82 ? -1.980 -12.995 14.653 1.00 76.44 82 MET A O 1
ATOM 613 N N . PRO A 1 83 ? -2.317 -14.208 16.517 1.00 79.75 83 PRO A N 1
ATOM 614 C CA . PRO A 1 83 ? -3.532 -13.496 16.892 1.00 79.75 83 PRO A CA 1
ATOM 615 C C . PRO A 1 83 ? -3.289 -11.990 17.041 1.00 79.75 83 PRO A C 1
ATOM 617 O O . PRO A 1 83 ? -2.347 -11.566 17.710 1.00 79.75 83 PRO A O 1
ATOM 620 N N . GLY A 1 84 ? -4.156 -11.179 16.434 1.00 83.81 84 GLY A N 1
ATOM 621 C CA . GLY A 1 84 ? -4.092 -9.717 16.531 1.00 83.81 84 GLY A CA 1
ATOM 622 C C . GLY A 1 84 ? -2.957 -9.063 15.736 1.00 83.81 84 GLY A C 1
ATOM 623 O O . GLY A 1 84 ? -2.716 -7.873 15.912 1.00 83.81 84 GLY A O 1
ATOM 624 N N . THR A 1 85 ? -2.255 -9.812 14.881 1.00 90.06 85 THR A N 1
ATOM 625 C CA . THR A 1 85 ? -1.232 -9.279 13.972 1.00 90.06 85 THR A CA 1
ATOM 626 C C . THR A 1 85 ? -1.612 -9.607 12.537 1.00 90.06 85 THR A C 1
ATOM 628 O O . THR A 1 85 ? -1.959 -10.743 12.220 1.00 90.06 85 THR A O 1
ATOM 631 N N . LEU A 1 86 ? -1.552 -8.602 11.667 1.00 91.94 86 LEU A N 1
ATOM 632 C CA . LEU A 1 86 ? -1.812 -8.777 10.247 1.00 91.94 86 LEU A CA 1
ATOM 633 C C . LEU A 1 86 ? -0.609 -9.457 9.591 1.00 91.94 86 LEU A C 1
ATOM 635 O O . LEU A 1 86 ? 0.527 -9.014 9.742 1.00 91.94 86 LEU A O 1
ATOM 639 N N . THR A 1 87 ? -0.850 -10.520 8.834 1.00 92.69 87 THR A N 1
ATOM 640 C CA . THR A 1 87 ? 0.159 -11.102 7.946 1.00 92.69 87 THR A CA 1
ATOM 641 C C . THR A 1 87 ? 0.163 -10.325 6.640 1.00 92.69 87 THR A C 1
ATOM 643 O O . THR A 1 87 ? -0.860 -10.279 5.958 1.00 92.69 87 THR A O 1
ATOM 646 N N . LEU A 1 88 ? 1.311 -9.751 6.280 1.00 93.62 88 LEU A N 1
ATOM 647 C CA . LEU A 1 88 ? 1.523 -9.110 4.988 1.00 93.62 88 LEU A CA 1
ATOM 648 C C . LEU A 1 88 ? 2.543 -9.910 4.181 1.00 93.62 88 LEU A C 1
ATOM 650 O O . LEU A 1 88 ? 3.743 -9.874 4.477 1.00 93.62 88 LEU A O 1
ATOM 654 N N . ALA A 1 89 ? 2.059 -10.618 3.167 1.00 92.38 89 ALA A N 1
ATOM 655 C CA . ALA A 1 89 ? 2.879 -11.398 2.257 1.00 92.38 89 ALA A CA 1
ATOM 656 C C . ALA A 1 89 ? 3.238 -10.618 0.986 1.00 92.38 89 ALA A C 1
ATOM 658 O O . ALA A 1 89 ? 2.512 -9.707 0.582 1.00 92.38 89 ALA A O 1
ATOM 659 N N . ASP A 1 90 ? 4.345 -10.996 0.352 1.00 91.00 90 ASP A N 1
ATOM 660 C CA . ASP A 1 90 ? 4.717 -10.527 -0.983 1.00 91.00 90 ASP A CA 1
ATOM 661 C C . ASP A 1 90 ? 4.970 -11.678 -1.964 1.00 91.00 90 ASP A C 1
ATOM 663 O O . ASP A 1 90 ? 5.406 -12.763 -1.574 1.00 91.00 90 ASP A O 1
ATOM 667 N N . GLY A 1 91 ? 4.687 -11.417 -3.241 1.00 84.62 91 GLY A N 1
ATOM 668 C CA . GLY A 1 91 ? 4.793 -12.383 -4.329 1.00 84.62 91 GLY A CA 1
ATOM 669 C C . GLY A 1 91 ? 3.558 -13.275 -4.433 1.00 84.62 91 GLY A C 1
ATOM 670 O O . GLY A 1 91 ? 2.460 -12.866 -4.058 1.00 84.62 91 GLY A O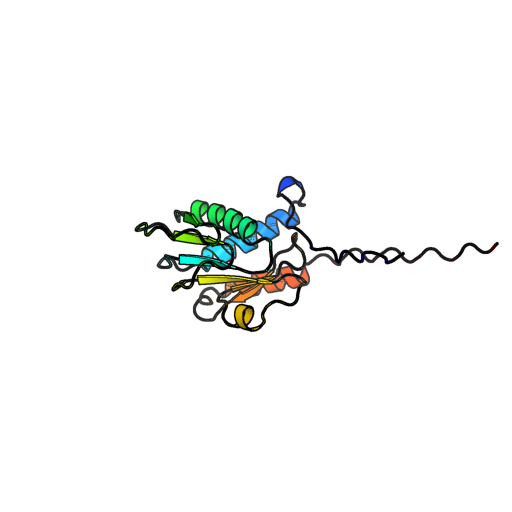 1
ATOM 671 N N . HIS A 1 92 ? 3.764 -14.501 -4.920 1.00 74.81 92 HIS A N 1
ATOM 672 C CA . HIS A 1 92 ? 2.714 -15.498 -5.122 1.00 74.81 92 HIS A CA 1
ATOM 673 C C . HIS A 1 92 ? 2.812 -16.609 -4.061 1.00 74.81 92 HIS A C 1
ATOM 675 O O . HIS A 1 92 ? 3.250 -17.722 -4.366 1.00 74.81 92 HIS A O 1
ATOM 681 N N . PRO A 1 93 ? 2.487 -16.326 -2.786 1.00 64.56 93 PRO A N 1
ATOM 682 C CA . PRO A 1 93 ? 2.573 -17.317 -1.724 1.00 64.56 93 PRO A CA 1
ATOM 683 C C . PRO A 1 93 ? 1.658 -18.510 -2.025 1.00 64.56 93 PRO A C 1
ATOM 685 O O . PRO A 1 93 ? 0.587 -18.355 -2.615 1.00 64.56 93 PRO A O 1
ATOM 688 N N . ALA A 1 94 ? 2.079 -19.704 -1.594 1.00 60.28 94 ALA A N 1
ATOM 689 C CA . ALA A 1 94 ? 1.327 -20.941 -1.784 1.00 60.28 94 ALA A CA 1
ATOM 690 C C . ALA A 1 94 ? -0.158 -20.769 -1.409 1.00 60.28 94 ALA A C 1
ATOM 692 O O . ALA A 1 94 ? -0.481 -20.111 -0.418 1.00 60.28 94 ALA A O 1
ATOM 693 N N . ALA A 1 95 ? -1.043 -21.365 -2.217 1.00 58.41 95 ALA A N 1
ATOM 694 C CA . ALA A 1 95 ? -2.492 -21.185 -2.152 1.00 58.41 95 ALA A CA 1
ATOM 695 C C . ALA A 1 95 ? -3.043 -21.135 -0.712 1.00 58.41 95 ALA A C 1
ATOM 697 O O . ALA A 1 95 ? -2.837 -22.048 0.089 1.00 58.41 95 ALA A O 1
ATOM 698 N N . GLY A 1 96 ? -3.786 -20.070 -0.410 1.00 64.94 96 GLY A N 1
ATOM 699 C CA . GLY A 1 96 ? -4.414 -19.817 0.882 1.00 64.94 96 GLY A CA 1
ATOM 700 C C . GLY A 1 96 ? -5.510 -18.761 0.754 1.00 64.94 96 GLY A C 1
ATOM 701 O O . GLY A 1 96 ? -5.538 -18.003 -0.213 1.00 64.94 96 GLY A O 1
ATOM 702 N N . ALA A 1 97 ? -6.440 -18.729 1.710 1.00 79.19 97 ALA A N 1
ATOM 703 C CA . ALA A 1 97 ? -7.453 -17.680 1.765 1.00 79.19 97 ALA A CA 1
ATOM 704 C C . ALA A 1 97 ? -6.791 -16.365 2.209 1.00 79.19 97 ALA A C 1
ATOM 706 O O . ALA A 1 97 ? -6.368 -16.244 3.362 1.00 79.19 97 ALA A O 1
ATOM 707 N N . TRP A 1 98 ? -6.661 -15.426 1.273 1.00 88.94 98 TRP A N 1
ATOM 708 C CA . TRP A 1 98 ? -6.245 -14.048 1.523 1.00 88.94 98 TRP A CA 1
ATOM 709 C C . TRP A 1 98 ? -7.487 -13.188 1.740 1.00 88.94 98 TRP A C 1
ATOM 711 O O . TRP A 1 98 ? -8.449 -13.289 0.979 1.00 88.94 98 TRP A O 1
ATOM 721 N N . ASP A 1 99 ? -7.474 -12.343 2.769 1.00 91.06 99 ASP A N 1
ATOM 722 C CA . ASP A 1 99 ? -8.594 -11.439 3.039 1.00 91.06 99 ASP A CA 1
ATOM 723 C C . ASP A 1 99 ? -8.585 -10.271 2.049 1.00 91.06 99 ASP A C 1
ATOM 725 O O . ASP A 1 99 ? -9.644 -9.867 1.563 1.00 91.06 99 ASP A O 1
ATOM 729 N N . VAL A 1 100 ? -7.382 -9.777 1.723 1.00 92.69 100 VAL A N 1
ATOM 730 C CA . VAL A 1 100 ? -7.139 -8.721 0.731 1.00 92.69 100 VAL A CA 1
ATOM 731 C C . VAL A 1 100 ? -5.988 -9.110 -0.192 1.00 92.69 100 VAL A C 1
ATOM 733 O O . VAL A 1 100 ? -4.904 -9.489 0.259 1.00 92.69 100 VAL A O 1
ATOM 736 N N . THR A 1 101 ? -6.212 -8.944 -1.489 1.00 93.12 101 THR A N 1
ATOM 737 C CA . THR A 1 101 ? -5.220 -9.149 -2.548 1.00 93.12 101 THR A CA 1
ATOM 738 C C . THR A 1 101 ? -4.913 -7.826 -3.254 1.00 93.12 101 THR A C 1
ATOM 740 O O . THR A 1 101 ? -5.811 -7.134 -3.731 1.00 93.12 101 THR A O 1
ATOM 743 N N . ILE A 1 102 ? -3.635 -7.444 -3.302 1.00 93.69 102 ILE A N 1
ATOM 744 C CA . ILE A 1 102 ? -3.157 -6.243 -3.996 1.00 93.69 102 ILE A CA 1
ATOM 745 C C . ILE A 1 102 ? -2.294 -6.691 -5.171 1.00 93.69 102 ILE A C 1
ATOM 747 O O . ILE A 1 102 ? -1.213 -7.235 -4.966 1.00 93.69 102 ILE A O 1
ATOM 751 N N . TRP A 1 103 ? -2.751 -6.443 -6.392 1.00 92.94 103 TRP A N 1
ATOM 752 C CA . TRP A 1 103 ? -2.026 -6.772 -7.613 1.00 92.94 103 TRP A CA 1
ATOM 753 C C . TRP A 1 103 ? -1.236 -5.575 -8.143 1.00 92.94 103 TRP A C 1
ATOM 755 O O . TRP A 1 103 ? -1.790 -4.497 -8.371 1.00 92.94 103 TRP A O 1
ATOM 765 N N . LEU A 1 104 ? 0.060 -5.771 -8.377 1.00 91.75 104 LEU A N 1
ATOM 766 C CA . LEU A 1 104 ? 0.963 -4.794 -8.970 1.00 91.75 104 LEU A CA 1
ATOM 767 C C . LEU A 1 104 ? 0.992 -4.955 -10.486 1.00 91.75 104 LEU A C 1
ATOM 769 O O . LEU A 1 104 ? 1.559 -5.902 -11.037 1.00 91.75 104 LEU A O 1
ATOM 773 N N . ARG A 1 105 ? 0.422 -3.971 -11.174 1.00 88.56 105 ARG A N 1
ATOM 774 C CA . ARG A 1 105 ? 0.469 -3.870 -12.625 1.00 88.56 105 ARG A CA 1
ATOM 775 C C . ARG A 1 105 ? 1.705 -3.084 -13.042 1.00 88.56 105 ARG A C 1
ATOM 777 O O . ARG A 1 105 ? 1.850 -1.915 -12.704 1.00 88.56 105 ARG A O 1
ATOM 784 N N . THR A 1 106 ? 2.577 -3.709 -13.822 1.00 82.06 106 THR A N 1
ATOM 785 C CA . THR A 1 106 ? 3.718 -3.041 -14.463 1.00 82.06 106 THR A CA 1
ATOM 786 C C . THR A 1 106 ? 3.547 -3.043 -15.986 1.00 82.06 106 THR A C 1
ATOM 788 O O . THR A 1 106 ? 2.524 -3.472 -16.515 1.00 82.06 106 THR A O 1
ATOM 791 N N . SER A 1 107 ? 4.529 -2.526 -16.729 1.00 68.25 107 SER A N 1
ATOM 792 C CA . SER A 1 107 ? 4.503 -2.447 -18.200 1.00 68.25 107 SER A CA 1
ATOM 793 C C . SER A 1 107 ? 4.466 -3.803 -18.917 1.00 68.25 107 SER A C 1
ATOM 795 O O . SER A 1 107 ? 4.248 -3.831 -20.129 1.00 68.25 107 SER A O 1
ATOM 797 N N . GLN A 1 108 ? 4.732 -4.909 -18.218 1.00 62.66 108 GLN A N 1
ATOM 798 C CA . GLN A 1 108 ? 4.670 -6.245 -18.804 1.00 62.66 108 GLN A CA 1
ATOM 799 C C . GLN A 1 108 ? 3.232 -6.775 -18.832 1.00 62.66 108 GLN A C 1
ATOM 801 O O . GLN A 1 108 ? 2.440 -6.458 -17.944 1.00 62.66 108 GLN A O 1
ATOM 806 N N . PRO A 1 109 ? 2.874 -7.577 -19.851 1.00 56.09 109 PRO A N 1
ATOM 807 C CA . PRO A 1 109 ? 1.577 -8.229 -19.893 1.00 56.09 109 PRO A CA 1
ATOM 808 C C . PRO A 1 109 ? 1.483 -9.223 -18.731 1.00 56.09 109 PRO A C 1
ATOM 810 O O . PRO A 1 109 ? 2.058 -10.306 -18.779 1.00 56.09 109 PRO A O 1
ATOM 813 N N . ALA A 1 110 ? 0.762 -8.819 -17.690 1.00 61.44 110 ALA A N 1
ATOM 814 C CA . ALA A 1 110 ? 0.376 -9.672 -16.581 1.00 61.44 110 ALA A CA 1
ATOM 815 C C . ALA A 1 110 ? -0.527 -10.825 -17.051 1.00 61.44 110 ALA A C 1
ATOM 817 O O . ALA A 1 110 ? -1.171 -10.752 -18.105 1.00 61.44 110 ALA A O 1
ATOM 818 N N . SER A 1 111 ? -0.638 -11.864 -16.219 1.00 67.19 111 SER A N 1
ATOM 819 C CA . SER A 1 111 ? -1.780 -12.777 -16.287 1.00 67.19 111 SER A CA 1
ATOM 820 C C . SER A 1 111 ? -3.056 -11.969 -16.032 1.00 67.19 111 SER A C 1
ATOM 822 O O . SER A 1 111 ? -3.272 -11.501 -14.915 1.00 67.19 111 SER A O 1
ATOM 824 N N . GLN A 1 112 ? -3.874 -11.763 -17.069 1.00 67.56 112 GLN A N 1
ATOM 825 C CA . GLN A 1 112 ? -5.107 -10.966 -16.972 1.00 67.56 112 GLN A CA 1
ATOM 826 C C . GLN A 1 112 ? -6.074 -11.526 -15.923 1.00 67.56 112 GLN A C 1
ATOM 828 O O . GLN A 1 112 ? -6.789 -10.757 -15.286 1.00 67.56 112 GLN A O 1
ATOM 833 N N . ASP A 1 113 ? -6.048 -12.843 -15.714 1.00 69.69 113 ASP A N 1
ATOM 834 C CA . ASP A 1 113 ? -6.898 -13.528 -14.742 1.00 69.69 113 ASP A CA 1
ATOM 835 C C . ASP A 1 113 ? -6.547 -13.107 -13.304 1.00 69.69 113 ASP A C 1
ATOM 837 O O . ASP A 1 113 ? -7.432 -12.788 -12.517 1.00 69.69 113 ASP A O 1
ATOM 841 N N . ALA A 1 114 ? -5.253 -12.989 -12.982 1.00 70.88 114 ALA A N 1
ATOM 842 C CA . ALA A 1 114 ? -4.803 -12.567 -11.652 1.00 70.88 114 ALA A CA 1
ATOM 843 C C . ALA A 1 114 ? -5.107 -11.086 -11.362 1.00 70.88 114 ALA A C 1
ATOM 845 O O . ALA A 1 114 ? -5.404 -10.729 -10.225 1.00 70.88 114 ALA A O 1
ATOM 846 N N . GLU A 1 115 ? -5.073 -10.222 -12.386 1.00 75.88 115 GLU A N 1
ATOM 847 C CA . GLU A 1 115 ? -5.500 -8.820 -12.256 1.00 75.88 115 GLU A CA 1
ATOM 848 C C . GLU A 1 115 ? -7.017 -8.715 -12.020 1.00 75.88 115 GLU A C 1
ATOM 850 O O . GLU A 1 115 ? -7.455 -7.828 -11.291 1.00 75.88 115 GLU A O 1
ATOM 855 N N . HIS A 1 116 ? -7.818 -9.604 -12.620 1.00 75.56 116 HIS A N 1
ATOM 856 C CA . HIS A 1 116 ? -9.279 -9.573 -12.506 1.00 75.56 116 HIS A CA 1
ATOM 857 C C . HIS A 1 116 ? -9.792 -10.041 -11.140 1.00 75.56 116 HIS A C 1
ATOM 859 O O . HIS A 1 116 ? -10.779 -9.500 -10.645 1.00 75.56 116 HIS A O 1
ATOM 865 N N . ASP A 1 117 ? -9.113 -11.014 -10.535 1.00 82.81 117 ASP A N 1
ATOM 866 C CA . ASP A 1 117 ? -9.485 -11.568 -9.230 1.00 82.81 117 ASP A CA 1
ATOM 867 C C . ASP A 1 117 ? -8.943 -10.743 -8.045 1.00 82.81 117 ASP A C 1
ATOM 869 O O . ASP A 1 117 ? -9.271 -11.025 -6.891 1.00 82.81 117 ASP A O 1
ATOM 873 N N . ALA A 1 118 ? -8.121 -9.721 -8.312 1.00 89.31 118 ALA A N 1
ATOM 874 C CA . ALA A 1 118 ? -7.520 -8.882 -7.285 1.00 89.31 118 ALA A CA 1
ATOM 875 C C . ALA A 1 118 ? -8.521 -7.899 -6.660 1.00 89.31 118 ALA A C 1
ATOM 877 O O . ALA A 1 118 ? -9.298 -7.232 -7.344 1.00 89.31 118 ALA A O 1
ATOM 878 N N . ASP A 1 119 ? -8.427 -7.719 -5.343 1.00 91.69 119 ASP A N 1
ATOM 879 C CA . ASP A 1 119 ? -9.239 -6.732 -4.634 1.00 91.69 119 ASP A CA 1
ATOM 880 C C . ASP A 1 119 ? -8.792 -5.304 -4.901 1.00 91.69 119 ASP A C 1
ATOM 882 O O . ASP A 1 119 ? -9.600 -4.381 -4.867 1.00 91.69 119 ASP A O 1
ATOM 886 N N . ILE A 1 120 ? -7.497 -5.100 -5.113 1.00 92.44 120 ILE A N 1
ATOM 887 C CA . ILE A 1 120 ? -6.920 -3.799 -5.422 1.00 92.44 120 ILE A CA 1
ATOM 888 C C . ILE A 1 120 ? -5.908 -3.985 -6.543 1.00 92.44 120 ILE A C 1
ATOM 890 O O . ILE A 1 120 ? -5.053 -4.862 -6.465 1.00 92.44 120 ILE A O 1
ATOM 894 N N . VAL A 1 121 ? -5.956 -3.125 -7.559 1.00 92.25 121 VAL A N 1
ATOM 895 C CA . VAL A 1 121 ? -4.930 -3.075 -8.611 1.00 92.25 121 VAL A CA 1
ATOM 896 C C . VAL A 1 121 ? -4.158 -1.770 -8.493 1.00 92.25 121 VAL A C 1
ATOM 898 O O . VAL A 1 121 ? -4.734 -0.690 -8.654 1.00 92.25 121 VAL A O 1
ATOM 901 N N . LEU A 1 122 ? -2.852 -1.875 -8.250 1.00 92.50 122 LEU A N 1
ATOM 902 C CA . LEU A 1 122 ? -1.919 -0.756 -8.205 1.00 92.50 122 LEU A CA 1
ATOM 903 C C . LEU A 1 122 ? -1.079 -0.717 -9.489 1.00 92.50 122 LEU A C 1
ATOM 905 O O . LEU A 1 122 ? -0.310 -1.633 -9.768 1.00 92.50 122 LEU A O 1
ATOM 909 N N . ASP A 1 123 ? -1.215 0.352 -10.268 1.00 91.06 123 ASP A N 1
ATOM 910 C CA . ASP A 1 123 ? -0.366 0.643 -11.420 1.00 91.06 123 ASP A CA 1
ATOM 911 C C . ASP A 1 123 ? 0.975 1.214 -10.970 1.00 91.06 123 ASP A C 1
ATOM 913 O O . ASP A 1 123 ? 1.035 2.223 -10.264 1.00 91.06 123 ASP A O 1
ATOM 917 N N . LEU A 1 124 ? 2.040 0.570 -11.425 1.00 90.25 124 LEU A N 1
ATOM 918 C CA . LEU A 1 124 ? 3.431 0.957 -11.245 1.00 90.25 124 LEU A CA 1
ATOM 919 C C . LEU A 1 124 ? 4.147 1.067 -12.599 1.00 90.25 124 LEU A C 1
ATOM 921 O O . LEU A 1 124 ? 5.357 0.849 -12.683 1.00 90.25 124 LEU A O 1
ATOM 925 N N . HIS A 1 125 ? 3.426 1.392 -13.681 1.00 86.12 125 HIS A N 1
ATOM 926 C CA . HIS A 1 125 ? 4.042 1.700 -14.977 1.00 86.12 125 HIS A CA 1
ATOM 927 C C . HIS A 1 125 ? 5.126 2.787 -14.847 1.00 86.12 125 HIS A C 1
ATOM 929 O O . HIS A 1 125 ? 6.177 2.711 -15.491 1.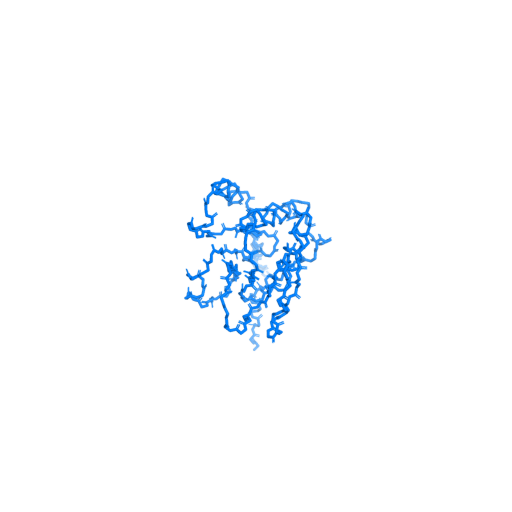00 86.12 125 HIS A O 1
ATOM 935 N N . ASP A 1 126 ? 4.889 3.761 -13.966 1.00 88.25 126 ASP A N 1
ATOM 936 C CA . ASP A 1 126 ? 5.905 4.654 -13.424 1.00 88.25 126 ASP A CA 1
ATOM 937 C C . ASP A 1 126 ? 6.132 4.332 -11.936 1.00 88.25 126 ASP A C 1
ATOM 939 O O . ASP A 1 126 ? 5.283 4.599 -11.089 1.00 88.25 126 ASP A O 1
ATOM 943 N N . GLY A 1 127 ? 7.298 3.769 -11.602 1.00 89.44 127 GLY A N 1
ATOM 944 C CA . GLY A 1 127 ? 7.665 3.422 -10.223 1.00 89.44 127 GLY A CA 1
ATOM 945 C C . GLY A 1 127 ? 7.809 4.630 -9.287 1.00 89.44 127 GLY A C 1
ATOM 946 O O . GLY A 1 127 ? 7.919 4.457 -8.071 1.00 89.44 127 GLY A O 1
ATOM 947 N N . THR A 1 128 ? 7.810 5.851 -9.824 1.00 91.44 128 THR A N 1
ATOM 948 C CA . THR A 1 128 ? 7.789 7.093 -9.043 1.00 91.44 128 THR A CA 1
ATOM 949 C C . THR A 1 128 ? 6.388 7.658 -8.837 1.00 91.44 128 THR A C 1
ATOM 951 O O . THR A 1 128 ? 6.219 8.522 -7.981 1.00 91.44 128 THR A O 1
ATOM 954 N N . TRP A 1 129 ? 5.388 7.152 -9.564 1.00 92.12 129 TRP A N 1
ATOM 955 C CA . TRP A 1 129 ? 4.022 7.668 -9.548 1.00 92.12 129 TRP A CA 1
ATOM 956 C C . TRP A 1 129 ? 2.995 6.528 -9.479 1.00 92.12 129 TRP A C 1
ATOM 958 O O . TRP A 1 129 ? 2.372 6.180 -10.487 1.00 92.12 129 TRP A O 1
ATOM 968 N N . PRO A 1 130 ? 2.818 5.905 -8.300 1.00 92.88 130 PRO A N 1
ATOM 969 C CA . PRO A 1 130 ? 1.855 4.824 -8.135 1.00 92.88 130 PRO A CA 1
ATOM 970 C C . PRO A 1 130 ? 0.416 5.325 -8.326 1.00 92.88 130 PRO A C 1
ATOM 972 O O . PRO A 1 130 ? 0.075 6.441 -7.924 1.00 92.88 130 PRO A O 1
ATOM 975 N N . MET A 1 131 ? -0.452 4.491 -8.906 1.00 91.88 131 MET A N 1
ATOM 976 C CA . MET A 1 131 ? -1.881 4.800 -9.072 1.00 91.88 131 MET A CA 1
ATOM 977 C C . MET A 1 131 ? -2.773 3.611 -8.737 1.00 91.88 131 MET A C 1
ATOM 979 O O . MET A 1 131 ? -2.527 2.499 -9.192 1.00 91.88 131 MET A O 1
ATOM 983 N N . ILE A 1 132 ? -3.855 3.839 -8.000 1.00 91.69 132 ILE A N 1
ATOM 984 C CA . ILE A 1 132 ? -4.868 2.815 -7.729 1.00 91.69 132 ILE A CA 1
ATOM 985 C C . ILE A 1 132 ? -5.847 2.796 -8.908 1.00 91.69 132 ILE A C 1
ATOM 987 O O . ILE A 1 132 ? -6.590 3.746 -9.142 1.00 91.69 132 ILE A O 1
ATOM 991 N N . ARG A 1 133 ? -5.861 1.705 -9.679 1.00 88.44 133 ARG A N 1
ATOM 992 C CA . ARG A 1 133 ? -6.738 1.566 -10.859 1.00 88.44 133 ARG A CA 1
ATOM 993 C C . ARG A 1 133 ? -8.082 0.950 -10.538 1.00 88.44 133 ARG A C 1
ATOM 995 O O . ARG A 1 133 ? -9.069 1.221 -11.220 1.00 88.44 133 ARG A O 1
ATOM 1002 N N . HIS A 1 134 ? -8.084 0.045 -9.572 1.00 88.25 134 HIS A N 1
ATOM 1003 C CA . HIS A 1 134 ? -9.238 -0.761 -9.238 1.00 88.25 134 HIS A CA 1
ATOM 1004 C C . HIS A 1 134 ? -9.270 -1.018 -7.742 1.00 88.25 134 HIS A C 1
ATOM 1006 O O . HIS A 1 134 ? -8.229 -1.254 -7.131 1.00 88.25 134 HIS A O 1
ATOM 1012 N N . VAL A 1 135 ? -10.480 -0.992 -7.195 1.00 89.75 135 VAL A N 1
ATOM 1013 C CA . VAL A 1 135 ? -10.801 -1.414 -5.837 1.00 89.75 135 VAL A CA 1
ATOM 1014 C C . VAL A 1 135 ? -12.104 -2.199 -5.922 1.00 89.75 135 VAL A C 1
ATOM 1016 O O . VAL A 1 135 ? -13.112 -1.687 -6.420 1.00 89.75 135 VAL A O 1
ATOM 1019 N N . ALA A 1 136 ? -12.093 -3.435 -5.439 1.00 88.19 136 ALA A N 1
ATOM 1020 C CA . ALA A 1 136 ? -13.253 -4.297 -5.397 1.00 88.19 136 ALA A CA 1
ATOM 1021 C C . ALA A 1 136 ? -14.338 -3.679 -4.511 1.00 88.19 136 ALA A C 1
ATOM 1023 O O . ALA A 1 136 ? -14.072 -3.097 -3.456 1.00 88.19 136 ALA A O 1
ATOM 1024 N N . LEU A 1 137 ? -15.598 -3.855 -4.912 1.00 84.69 137 LEU A N 1
ATOM 1025 C CA . LEU A 1 137 ? -16.746 -3.235 -4.241 1.00 84.69 137 LEU A CA 1
ATOM 1026 C C . LEU A 1 137 ? -16.840 -3.579 -2.749 1.00 84.69 137 LEU A C 1
ATOM 1028 O O . LEU A 1 137 ? -17.310 -2.757 -1.967 1.00 84.69 137 LEU A O 1
ATOM 1032 N N . ARG A 1 138 ? -16.357 -4.761 -2.344 1.00 84.81 138 ARG A N 1
ATOM 1033 C CA . ARG A 1 138 ? -16.331 -5.186 -0.937 1.00 84.81 138 ARG A CA 1
ATOM 1034 C C . ARG A 1 138 ? -15.409 -4.337 -0.053 1.00 84.81 138 ARG A C 1
ATOM 1036 O O . ARG A 1 138 ? -15.637 -4.273 1.148 1.00 84.81 138 ARG A O 1
ATOM 1043 N N . LEU A 1 139 ? -14.412 -3.676 -0.646 1.00 84.56 139 LEU A N 1
ATOM 1044 C CA . LEU A 1 139 ? -13.509 -2.732 0.023 1.00 84.56 139 LEU A CA 1
ATOM 1045 C C . LEU A 1 139 ? -13.908 -1.267 -0.219 1.00 84.56 139 LEU A C 1
ATOM 1047 O O . LEU A 1 139 ? -13.517 -0.378 0.531 1.00 84.56 139 LEU A O 1
ATOM 1051 N N . ALA A 1 140 ? -14.717 -1.001 -1.248 1.00 68.06 140 ALA A N 1
ATOM 1052 C CA . ALA A 1 140 ? -15.040 0.337 -1.744 1.00 68.06 140 ALA A CA 1
ATOM 1053 C C . ALA A 1 140 ? -15.986 1.171 -0.848 1.00 68.06 140 ALA A C 1
ATOM 1055 O O . ALA A 1 140 ? -16.483 2.208 -1.286 1.00 68.06 140 ALA A O 1
ATOM 1056 N N . GLY A 1 141 ? -16.218 0.772 0.408 1.00 60.81 141 GLY A N 1
ATOM 1057 C CA . GLY A 1 141 ? -17.018 1.535 1.379 1.00 60.81 141 GLY A CA 1
ATOM 1058 C C . GLY A 1 141 ? -16.473 2.939 1.699 1.00 60.81 141 GLY A C 1
ATOM 1059 O O . GLY A 1 141 ? -17.184 3.738 2.302 1.00 60.81 141 GLY A O 1
ATOM 1060 N N . ALA A 1 142 ? -15.250 3.259 1.263 1.00 55.12 142 ALA A N 1
ATOM 1061 C CA . ALA A 1 142 ? -14.584 4.548 1.429 1.00 55.12 142 ALA A CA 1
ATOM 1062 C C . ALA A 1 142 ? -14.333 5.225 0.064 1.00 55.12 142 ALA A C 1
ATOM 1064 O O . ALA A 1 142 ? -13.211 5.238 -0.438 1.00 55.12 142 ALA A O 1
ATOM 1065 N N . GLY A 1 143 ? -15.381 5.776 -0.563 1.00 58.91 143 GLY A N 1
ATOM 1066 C CA . GLY A 1 143 ? -15.345 6.412 -1.898 1.00 58.91 143 GLY A CA 1
ATOM 1067 C C . GLY A 1 143 ? -14.354 7.578 -2.091 1.00 58.91 143 GLY A C 1
ATOM 1068 O O . GLY A 1 143 ? -14.276 8.133 -3.186 1.00 58.91 143 GLY A O 1
ATOM 1069 N N . ASP A 1 144 ? -13.576 7.926 -1.067 1.00 66.94 144 ASP A N 1
ATOM 1070 C CA . ASP A 1 144 ? -12.532 8.952 -1.084 1.00 66.94 144 ASP A CA 1
ATOM 1071 C C . ASP A 1 144 ? -11.380 8.612 -2.043 1.00 66.94 144 ASP A C 1
ATOM 1073 O O . ASP A 1 144 ? -10.776 9.512 -2.631 1.00 66.94 144 ASP A O 1
ATOM 1077 N N . TRP A 1 145 ? -11.125 7.319 -2.281 1.00 73.06 145 TRP A N 1
ATOM 1078 C CA . TRP A 1 145 ? -10.061 6.885 -3.190 1.00 73.06 145 TRP A CA 1
ATOM 1079 C C . TRP A 1 145 ? -10.277 7.379 -4.623 1.00 73.06 145 TRP A C 1
ATOM 1081 O O . TRP A 1 145 ? -9.339 7.820 -5.278 1.00 73.06 145 TRP A O 1
ATOM 1091 N N . TYR A 1 146 ? -11.524 7.378 -5.104 1.00 69.31 146 TYR A N 1
ATOM 1092 C CA . TYR A 1 146 ? -11.832 7.755 -6.482 1.00 69.31 146 TYR A CA 1
ATOM 1093 C C . TYR A 1 146 ? -11.502 9.230 -6.755 1.00 69.31 146 TYR A C 1
ATOM 1095 O O . TYR A 1 146 ? -11.058 9.586 -7.848 1.00 69.31 146 TYR A O 1
ATOM 1103 N N . VAL A 1 147 ? -11.688 10.096 -5.754 1.00 67.44 147 VAL A N 1
ATOM 1104 C CA . VAL A 1 147 ? -11.388 11.530 -5.860 1.00 67.44 147 VAL A CA 1
ATOM 1105 C C . VAL A 1 147 ? -9.879 11.775 -5.856 1.00 67.44 147 VAL A C 1
ATOM 1107 O O . VAL A 1 147 ? -9.400 12.563 -6.675 1.00 67.44 147 VAL A O 1
ATOM 1110 N N . ALA A 1 148 ? -9.138 11.097 -4.975 1.00 70.62 148 ALA A N 1
ATOM 1111 C CA . ALA A 1 148 ? -7.677 11.163 -4.927 1.00 70.62 148 ALA A CA 1
ATOM 1112 C C . ALA A 1 148 ? -7.051 10.689 -6.250 1.00 70.62 148 ALA A C 1
ATOM 1114 O O . ALA A 1 148 ? -6.276 11.412 -6.873 1.00 70.62 148 ALA A O 1
ATOM 1115 N N . GLU A 1 149 ? -7.482 9.534 -6.759 1.00 75.88 149 GLU A N 1
ATOM 1116 C CA . GLU A 1 149 ? -6.954 8.971 -8.006 1.00 75.88 149 GLU A CA 1
ATOM 1117 C C . GLU A 1 149 ? -7.343 9.781 -9.242 1.00 75.88 149 GLU A C 1
ATOM 1119 O O . GLU A 1 149 ? -6.525 9.966 -10.143 1.00 75.88 149 GLU A O 1
ATOM 1124 N N . SER A 1 150 ? -8.554 10.347 -9.274 1.00 71.19 150 SER A N 1
ATOM 1125 C CA . SER A 1 150 ? -8.938 11.263 -10.352 1.00 71.19 150 SER A CA 1
ATOM 1126 C C . SER A 1 150 ? -8.001 12.472 -10.408 1.00 71.19 150 SER A C 1
ATOM 1128 O O . SER A 1 150 ? -7.591 12.872 -11.493 1.00 71.19 150 SER A O 1
ATOM 1130 N N . ARG A 1 151 ? -7.607 13.040 -9.258 1.00 71.69 151 ARG A N 1
ATOM 1131 C CA . ARG A 1 151 ? -6.623 14.136 -9.213 1.00 71.69 151 ARG A CA 1
ATOM 1132 C C . ARG A 1 151 ? -5.242 13.672 -9.660 1.00 71.69 151 ARG A C 1
ATOM 1134 O O . ARG A 1 151 ? -4.637 14.344 -10.488 1.00 71.69 151 ARG A O 1
ATOM 1141 N N . ALA A 1 152 ? -4.777 12.530 -9.159 1.00 69.94 152 ALA A N 1
ATOM 1142 C CA . ALA A 1 152 ? -3.471 11.978 -9.506 1.00 69.94 152 ALA A CA 1
ATOM 1143 C C . ALA A 1 152 ? -3.339 11.691 -11.009 1.00 69.94 152 ALA A C 1
ATOM 1145 O O . ALA A 1 152 ? -2.286 11.947 -11.588 1.00 69.94 152 ALA A O 1
ATOM 1146 N N . PHE A 1 153 ? -4.413 11.232 -11.658 1.00 67.00 153 PHE A N 1
ATOM 1147 C CA . PHE A 1 153 ? -4.435 10.991 -13.100 1.00 67.00 153 PHE A CA 1
ATOM 1148 C C . PHE A 1 153 ? -4.237 12.277 -13.917 1.00 67.00 153 PHE A C 1
ATOM 1150 O O . PHE A 1 153 ? -3.538 12.262 -14.927 1.00 67.00 153 PHE A O 1
ATOM 1157 N N . PHE A 1 154 ? -4.821 13.399 -13.482 1.00 67.69 154 PHE A N 1
ATOM 1158 C CA . PHE A 1 154 ? -4.652 14.697 -14.151 1.00 67.69 154 PHE A CA 1
ATOM 1159 C C . PHE A 1 154 ? -3.380 15.447 -13.734 1.00 67.69 154 PHE A C 1
ATOM 1161 O O . PHE A 1 154 ? -2.961 16.355 -14.448 1.00 67.69 154 PHE A O 1
ATOM 1168 N N . ALA A 1 155 ? -2.793 15.098 -12.589 1.00 67.62 155 ALA A N 1
ATOM 1169 C CA . ALA A 1 155 ? -1.565 15.697 -12.074 1.00 67.62 155 ALA A CA 1
ATOM 1170 C C . ALA A 1 155 ? -0.296 14.952 -12.512 1.00 67.62 155 ALA A C 1
ATOM 1172 O O . ALA A 1 155 ? 0.794 15.490 -12.353 1.00 67.62 155 ALA A O 1
ATOM 1173 N N . ALA A 1 156 ? -0.427 13.736 -13.057 1.00 65.38 156 ALA A N 1
ATOM 1174 C CA . ALA A 1 156 ? 0.709 12.936 -13.489 1.00 65.38 156 ALA A CA 1
ATOM 1175 C C . ALA A 1 156 ? 1.607 13.752 -14.440 1.00 65.38 156 ALA A C 1
ATOM 1177 O O . ALA A 1 156 ? 1.113 14.268 -15.452 1.00 65.38 156 ALA A O 1
ATOM 1178 N N . PRO A 1 157 ? 2.911 13.888 -14.139 1.00 60.72 157 PRO A N 1
ATOM 1179 C CA . PRO A 1 157 ? 3.807 14.668 -14.974 1.00 60.72 157 PRO A CA 1
ATOM 1180 C C . PRO A 1 157 ? 3.847 14.074 -16.384 1.00 60.72 157 PRO A C 1
ATOM 1182 O O . PRO A 1 157 ? 3.985 12.861 -16.566 1.00 60.72 157 PRO A O 1
ATOM 1185 N N . GLU A 1 158 ? 3.733 14.927 -17.407 1.00 54.09 158 GLU A N 1
ATOM 1186 C CA . GLU A 1 158 ? 3.995 14.499 -18.780 1.00 54.09 158 GLU A CA 1
ATOM 1187 C C . GLU A 1 158 ? 5.398 13.885 -18.837 1.00 54.09 158 GLU A C 1
ATOM 1189 O O . GLU A 1 158 ? 6.379 14.486 -18.386 1.00 54.09 158 GLU A O 1
ATOM 1194 N N . ARG A 1 159 ? 5.505 12.677 -19.406 1.00 52.47 159 ARG A N 1
ATOM 1195 C CA . ARG A 1 159 ? 6.804 12.059 -19.693 1.00 52.47 159 ARG A CA 1
ATOM 1196 C C . ARG A 1 159 ? 7.685 13.088 -20.413 1.00 52.47 159 ARG A C 1
ATOM 1198 O O . ARG A 1 159 ? 7.196 13.711 -21.360 1.00 52.47 159 ARG A O 1
ATOM 1205 N N . PRO A 1 160 ? 8.979 13.217 -20.067 1.00 46.84 160 PRO A N 1
ATOM 1206 C CA . PRO A 1 160 ? 9.886 14.020 -20.865 1.00 46.84 160 PRO A CA 1
ATOM 1207 C C . PRO A 1 160 ? 9.814 13.530 -22.313 1.00 46.84 160 PRO A C 1
ATOM 1209 O O . PRO A 1 160 ? 10.136 12.378 -22.616 1.00 46.84 160 PRO A O 1
ATOM 1212 N N . ARG A 1 161 ? 9.333 14.395 -23.207 1.00 46.41 161 ARG A N 1
ATOM 1213 C CA . ARG A 1 161 ? 9.325 14.132 -24.643 1.00 46.41 161 ARG A CA 1
ATOM 1214 C C . ARG A 1 161 ? 10.777 13.910 -25.058 1.00 46.41 161 ARG A C 1
ATOM 1216 O O . ARG A 1 161 ? 11.625 14.752 -24.768 1.00 46.41 161 ARG A O 1
ATOM 1223 N N . ALA A 1 162 ? 11.068 12.772 -25.690 1.00 53.53 162 ALA A N 1
ATOM 1224 C CA . ALA A 1 162 ? 12.404 12.509 -26.211 1.00 53.53 162 ALA A CA 1
ATOM 1225 C C . ALA A 1 162 ? 12.857 13.710 -27.067 1.00 53.53 162 ALA A C 1
ATOM 1227 O O . ALA A 1 162 ? 12.036 14.230 -27.833 1.00 53.53 162 ALA A O 1
ATOM 1228 N N . PRO A 1 163 ? 14.109 14.181 -26.922 1.00 64.56 163 PRO A N 1
ATOM 1229 C CA . PRO A 1 163 ? 14.604 15.285 -27.730 1.00 64.56 163 PRO A CA 1
ATOM 1230 C C . PRO A 1 163 ? 14.484 14.921 -29.211 1.00 64.56 163 PRO A C 1
ATOM 1232 O O . PRO A 1 163 ? 14.813 13.802 -29.611 1.00 64.56 163 PRO A O 1
ATOM 1235 N N . ASP A 1 164 ? 13.980 15.869 -29.998 1.00 68.44 164 ASP A N 1
ATOM 1236 C CA . ASP A 1 164 ? 13.850 15.743 -31.450 1.00 68.44 164 ASP A CA 1
ATOM 1237 C C . ASP A 1 164 ? 15.227 15.361 -32.031 1.00 68.44 164 ASP A C 1
ATOM 1239 O O . ASP A 1 164 ? 16.224 16.002 -31.662 1.00 68.44 164 ASP A O 1
ATOM 1243 N N . PRO A 1 165 ? 15.351 14.304 -32.860 1.00 71.44 165 PRO A N 1
ATOM 1244 C CA . PRO A 1 165 ? 16.626 13.967 -33.473 1.00 71.44 165 PRO A CA 1
ATOM 1245 C C . PRO A 1 165 ? 17.194 15.193 -34.189 1.00 71.44 165 PRO A C 1
ATOM 1247 O O . PRO A 1 165 ? 16.531 15.813 -35.021 1.00 71.44 165 PRO A O 1
ATOM 1250 N N . ALA A 1 166 ? 18.434 15.547 -33.841 1.00 73.88 166 ALA A N 1
ATOM 1251 C CA . ALA A 1 166 ? 19.122 16.673 -34.451 1.00 73.88 166 ALA A CA 1
ATOM 1252 C C . ALA A 1 166 ? 19.097 16.528 -35.984 1.00 73.88 166 ALA A C 1
ATOM 1254 O O . ALA A 1 166 ? 19.341 15.423 -36.487 1.00 73.88 166 ALA A O 1
ATOM 1255 N N . PRO A 1 167 ? 18.819 17.613 -36.732 1.00 73.19 167 PRO A N 1
ATOM 1256 C CA . PRO A 1 167 ? 18.789 17.549 -38.182 1.00 73.19 167 PRO A CA 1
ATOM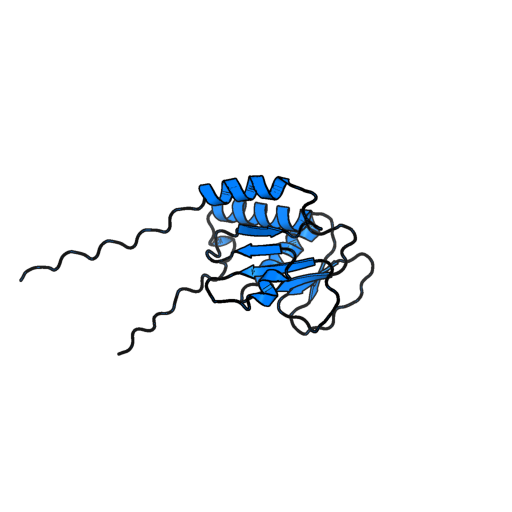 1257 C C . PRO A 1 167 ? 20.143 17.049 -38.708 1.00 73.19 167 PRO A C 1
ATOM 1259 O O . PRO A 1 167 ? 21.188 17.375 -38.126 1.00 73.19 167 PRO A O 1
ATOM 1262 N N . PRO A 1 168 ? 20.145 16.243 -39.785 1.00 68.38 168 PRO A N 1
ATOM 1263 C CA . PRO A 1 168 ? 21.375 15.727 -40.362 1.00 68.38 168 PRO A CA 1
ATOM 1264 C C . PRO A 1 168 ? 22.286 16.899 -40.729 1.00 68.38 168 PRO A C 1
ATOM 1266 O O . PRO A 1 168 ? 21.859 17.853 -41.377 1.00 68.38 168 PRO A O 1
ATOM 1269 N N . ARG A 1 169 ? 23.547 16.838 -40.291 1.00 68.44 169 ARG A N 1
ATOM 1270 C CA . ARG A 1 169 ? 24.562 17.792 -40.741 1.00 68.44 169 ARG A CA 1
ATOM 1271 C C . ARG A 1 169 ? 24.832 17.512 -42.214 1.00 68.44 169 ARG A C 1
ATOM 1273 O O . ARG A 1 169 ? 25.355 16.448 -42.542 1.00 68.44 169 ARG A O 1
ATOM 1280 N N . GLU A 1 170 ? 24.425 18.437 -43.075 1.00 64.56 170 GLU A N 1
ATOM 1281 C CA . GLU A 1 170 ? 24.808 18.423 -44.486 1.00 64.56 170 GLU A CA 1
ATOM 1282 C C . GLU A 1 170 ? 26.332 18.633 -44.627 1.00 64.56 170 GLU A C 1
ATOM 1284 O O . GLU A 1 170 ? 26.927 19.297 -43.768 1.00 64.56 170 GLU A O 1
ATOM 1289 N N . PRO A 1 171 ? 26.960 17.997 -45.636 1.00 70.94 171 PRO A N 1
ATOM 1290 C CA . PRO A 1 171 ? 28.415 17.870 -45.776 1.00 70.94 171 PRO A CA 1
ATOM 1291 C C . PRO A 1 171 ? 29.152 19.169 -46.119 1.00 70.94 171 PRO A C 1
ATOM 1293 O O . PRO A 1 171 ? 28.586 20.017 -46.845 1.00 70.94 171 PRO A O 1
#

Foldseek 3Di:
DDPPPPVDFADQDDPVPADPVLNVLLLVVLLVVLLLQDQPFQEEEEEEDPPQVVNLVSNQVNNVVVVAAEDEDEAQGDFDDDPRHHYYYYYDHDDDDGPAYEYEDEPDDDPVVSVVPHQWYWYPVPSSHIATPHHHPVSCPPVVNVVSRVVSVVVPDDDPDPPDPDPDDDD

Secondary structure (DSSP, 8-state):
----------PPPPGGGS-HHHHHHHHHHHHHHHHHS-TT--EEEEEESS-HHHHHHHHHHHHHHTT--EEEE-TT------TT-EEEEES--SS---SEEEEEE-SS---HHHHHS-SEEEE-SSTTS-EEEEE-TTTTT-THHHHHHHHHHHHSPPP-PPPPPPPP---

Radius of gyration: 18.45 Å; chains: 1; bounding box: 45×40×63 Å